Protein AF-A0A2C9UBY0-F1 (afdb_monomer_lite)

Structure (mmCIF, N/CA/C/O backbone):
data_AF-A0A2C9UBY0-F1
#
_entry.id   AF-A0A2C9UBY0-F1
#
loop_
_atom_site.group_PDB
_atom_site.id
_atom_site.type_symbol
_atom_site.label_atom_id
_atom_site.label_alt_id
_atom_site.label_comp_id
_atom_site.label_asym_id
_atom_site.label_entity_id
_atom_site.label_seq_id
_atom_site.pdbx_PDB_ins_code
_atom_site.Cartn_x
_atom_site.Cartn_y
_atom_site.Cartn_z
_atom_site.occupancy
_atom_site.B_iso_or_equiv
_atom_site.auth_seq_id
_atom_site.auth_comp_id
_atom_site.auth_asym_id
_atom_site.auth_atom_id
_atom_site.pdbx_PDB_model_num
ATOM 1 N N . MET A 1 1 ? -2.405 -6.232 9.663 1.00 84.56 1 MET A N 1
ATOM 2 C CA . MET A 1 1 ? -2.335 -5.806 8.251 1.00 84.56 1 MET A CA 1
ATOM 3 C C . MET A 1 1 ? -0.976 -5.196 8.002 1.00 84.56 1 MET A C 1
ATOM 5 O O . MET A 1 1 ? -0.403 -4.625 8.927 1.00 84.56 1 MET A O 1
ATOM 9 N N . GLU A 1 2 ? -0.438 -5.353 6.800 1.00 88.56 2 GLU A N 1
ATOM 10 C CA . GLU A 1 2 ? 0.892 -4.869 6.454 1.00 88.56 2 GLU A CA 1
ATOM 11 C C . GLU A 1 2 ? 0.879 -4.195 5.085 1.00 88.56 2 GLU A C 1
ATOM 13 O O . GLU A 1 2 ? 0.277 -4.690 4.136 1.00 88.56 2 GLU A O 1
ATOM 18 N N . VAL A 1 3 ? 1.569 -3.067 4.984 1.00 87.81 3 VAL A N 1
ATOM 19 C CA . VAL A 1 3 ? 1.900 -2.433 3.711 1.00 87.81 3 VAL A CA 1
ATOM 20 C C . VAL A 1 3 ? 3.374 -2.688 3.472 1.00 87.81 3 VAL A C 1
ATOM 22 O O . VAL A 1 3 ? 4.214 -2.270 4.274 1.00 87.81 3 VAL A O 1
ATOM 25 N N . ARG A 1 4 ? 3.691 -3.411 2.403 1.00 88.81 4 ARG A N 1
ATOM 26 C CA . ARG A 1 4 ? 5.059 -3.795 2.070 1.00 88.81 4 ARG A CA 1
ATOM 27 C C . ARG A 1 4 ? 5.510 -3.057 0.821 1.00 88.81 4 ARG A C 1
ATOM 29 O O . ARG A 1 4 ? 4.777 -2.990 -0.159 1.00 88.81 4 ARG A O 1
ATOM 36 N N . VAL A 1 5 ? 6.705 -2.488 0.867 1.00 85.81 5 VAL A N 1
ATOM 37 C CA . VAL A 1 5 ? 7.311 -1.786 -0.265 1.00 85.81 5 VAL A CA 1
ATOM 38 C C . VAL A 1 5 ? 8.270 -2.732 -0.962 1.00 85.81 5 VAL A C 1
ATOM 40 O O . VAL A 1 5 ? 9.173 -3.287 -0.332 1.00 85.81 5 VAL A O 1
ATOM 43 N N . PHE A 1 6 ? 8.050 -2.909 -2.255 1.00 85.25 6 PHE A N 1
ATOM 44 C CA . PHE A 1 6 ? 8.771 -3.822 -3.121 1.00 85.25 6 PHE A CA 1
ATOM 45 C C . PHE A 1 6 ? 9.325 -3.061 -4.326 1.00 85.25 6 PHE A C 1
ATOM 47 O O . PHE A 1 6 ? 8.655 -2.178 -4.856 1.00 85.25 6 PHE A O 1
ATOM 54 N N . VAL A 1 7 ? 10.541 -3.389 -4.756 1.00 80.88 7 VAL A N 1
ATOM 55 C CA . VAL A 1 7 ? 11.199 -2.744 -5.898 1.00 80.88 7 VAL A CA 1
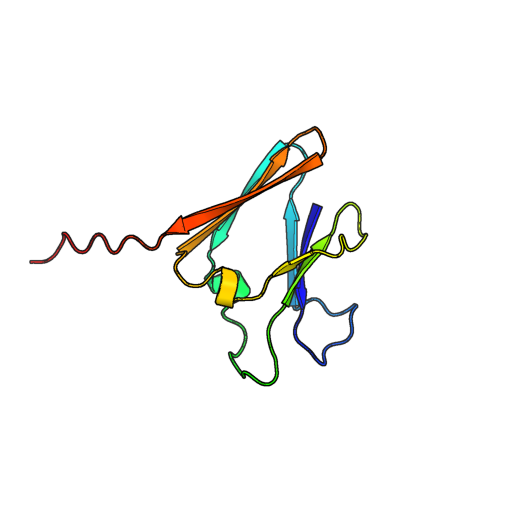ATOM 56 C C . VAL A 1 7 ? 11.756 -3.842 -6.804 1.00 80.88 7 VAL A C 1
ATOM 58 O O . VAL A 1 7 ? 12.694 -4.525 -6.407 1.00 80.88 7 VAL A O 1
ATOM 61 N N . PRO A 1 8 ? 11.208 -4.063 -8.008 1.00 74.12 8 PRO A N 1
ATOM 62 C CA . PRO A 1 8 ? 11.795 -5.002 -8.957 1.00 74.12 8 PRO A CA 1
ATOM 63 C C . PRO A 1 8 ? 13.242 -4.613 -9.322 1.00 74.12 8 PRO A C 1
ATOM 65 O O . PRO A 1 8 ? 13.542 -3.419 -9.415 1.00 74.12 8 PRO A O 1
ATOM 68 N N . PRO A 1 9 ? 14.139 -5.583 -9.581 1.00 74.56 9 PRO A N 1
ATOM 69 C CA . PRO A 1 9 ? 13.931 -7.033 -9.612 1.00 74.56 9 PRO A CA 1
ATOM 70 C C . PRO A 1 9 ? 14.233 -7.720 -8.266 1.00 74.56 9 PRO A C 1
ATOM 72 O O . PRO A 1 9 ? 14.660 -8.876 -8.260 1.00 74.56 9 PRO A O 1
ATOM 75 N N . ASP A 1 10 ? 14.070 -7.030 -7.130 1.00 74.38 10 ASP A N 1
ATOM 76 C CA . ASP A 1 10 ? 14.317 -7.643 -5.823 1.00 74.38 10 ASP A CA 1
ATOM 77 C C . ASP A 1 10 ? 13.497 -8.932 -5.666 1.00 74.38 10 ASP A C 1
ATOM 79 O O . ASP A 1 10 ? 12.423 -9.103 -6.250 1.00 74.38 10 ASP A O 1
ATOM 83 N N . ARG A 1 11 ? 14.005 -9.874 -4.869 1.00 70.88 11 ARG A N 1
ATOM 84 C CA . ARG A 1 11 ? 13.264 -11.104 -4.595 1.00 70.88 11 ARG A CA 1
ATOM 85 C C . ARG A 1 11 ? 11.965 -10.776 -3.838 1.00 70.88 11 ARG A C 1
ATOM 87 O O . ARG A 1 11 ? 11.964 -9.861 -3.014 1.00 70.88 11 ARG A O 1
ATOM 94 N N . PRO A 1 12 ? 10.861 -11.507 -4.072 1.00 65.06 12 PRO A N 1
ATOM 95 C CA . PRO A 1 12 ? 9.552 -11.218 -3.473 1.00 65.06 12 PRO A CA 1
ATOM 96 C C . PRO A 1 12 ? 9.489 -11.386 -1.942 1.0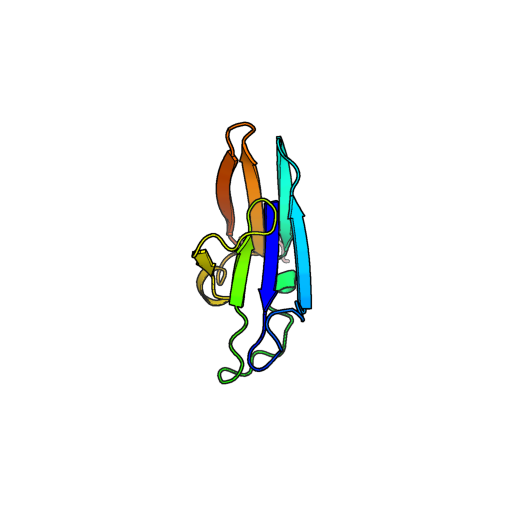0 65.06 12 PRO A C 1
ATOM 98 O O . PRO A 1 12 ? 8.487 -11.025 -1.331 1.00 65.06 12 PRO A O 1
ATOM 101 N N . ASP A 1 13 ? 10.542 -11.909 -1.314 1.00 73.06 13 ASP A N 1
ATOM 102 C CA . ASP A 1 13 ? 10.766 -11.964 0.135 1.00 73.06 13 ASP A CA 1
ATOM 103 C C . ASP A 1 13 ? 11.593 -10.775 0.669 1.00 73.06 13 ASP A C 1
ATOM 105 O O . ASP A 1 13 ? 11.606 -10.513 1.874 1.00 73.06 13 ASP A O 1
ATOM 109 N N . HIS A 1 14 ? 12.239 -10.006 -0.212 1.00 81.56 14 HIS A N 1
ATOM 110 C CA . HIS A 1 14 ? 13.061 -8.853 0.137 1.00 81.56 14 HIS A CA 1
ATOM 111 C C . HIS A 1 14 ? 12.263 -7.547 0.045 1.00 81.56 14 HIS A C 1
ATOM 113 O O . HIS A 1 14 ? 12.358 -6.770 -0.906 1.00 81.56 14 HIS A O 1
ATOM 119 N N . PHE A 1 15 ? 11.456 -7.286 1.072 1.00 84.88 15 PHE A N 1
ATOM 120 C CA . PHE A 1 15 ? 10.735 -6.021 1.184 1.00 84.88 15 PHE A CA 1
ATOM 121 C C . PHE A 1 15 ? 11.654 -4.919 1.706 1.00 84.88 15 PHE A C 1
ATOM 123 O O . PHE A 1 15 ? 12.220 -5.028 2.792 1.00 84.88 15 PHE A O 1
ATOM 130 N N . ARG A 1 16 ? 11.720 -3.799 0.982 1.00 83.50 16 ARG A N 1
ATOM 131 C CA . ARG A 1 16 ? 12.477 -2.609 1.405 1.00 83.50 16 ARG A CA 1
ATOM 132 C C . ARG A 1 16 ? 11.905 -1.987 2.671 1.00 83.50 16 ARG A C 1
ATOM 134 O O . ARG A 1 16 ? 12.625 -1.368 3.449 1.00 83.50 16 ARG A O 1
ATOM 141 N N . LYS A 1 17 ? 10.593 -2.126 2.871 1.00 87.06 17 LYS A N 1
ATOM 142 C CA . LYS A 1 17 ? 9.897 -1.600 4.044 1.00 87.06 17 LYS A CA 1
ATOM 143 C C . LYS A 1 17 ? 8.636 -2.391 4.328 1.00 87.06 17 LYS A C 1
ATOM 145 O O . LYS A 1 17 ? 7.913 -2.752 3.405 1.00 87.06 17 LYS A O 1
ATOM 150 N N . ILE A 1 18 ? 8.343 -2.599 5.608 1.00 89.69 18 ILE A N 1
ATOM 151 C CA . ILE A 1 18 ? 7.106 -3.230 6.068 1.00 89.69 18 ILE A CA 1
ATOM 152 C C . ILE A 1 18 ? 6.475 -2.322 7.120 1.00 89.69 18 ILE A C 1
ATOM 154 O O . ILE A 1 18 ? 7.028 -2.109 8.197 1.00 89.69 18 ILE A O 1
ATOM 158 N N . ILE A 1 19 ? 5.307 -1.774 6.807 1.00 88.88 19 ILE A N 1
ATOM 159 C CA . ILE A 1 19 ? 4.515 -0.957 7.723 1.00 88.88 19 ILE A CA 1
ATOM 160 C C . ILE A 1 19 ? 3.388 -1.830 8.253 1.00 88.88 19 ILE A C 1
ATOM 162 O O . ILE A 1 19 ? 2.442 -2.146 7.537 1.00 88.88 19 ILE A O 1
ATOM 166 N N . ARG A 1 20 ? 3.489 -2.213 9.525 1.00 90.38 20 ARG A N 1
ATOM 167 C CA . ARG A 1 20 ? 2.453 -2.986 10.216 1.00 90.38 20 ARG A CA 1
ATOM 168 C C . ARG A 1 20 ? 1.412 -2.058 10.832 1.00 90.38 20 ARG A C 1
ATOM 170 O O . ARG A 1 20 ? 1.781 -1.041 11.429 1.00 90.38 20 ARG A O 1
ATOM 177 N N . ILE A 1 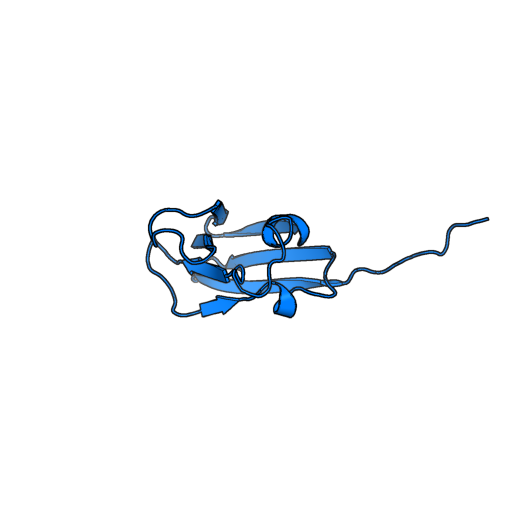21 ? 0.146 -2.435 10.671 1.00 87.81 21 ILE A N 1
ATOM 178 C CA . ILE A 1 21 ? -1.046 -1.763 11.197 1.00 87.81 21 ILE A CA 1
ATOM 179 C C . ILE A 1 21 ? -1.883 -2.819 11.929 1.00 87.81 21 ILE A C 1
ATOM 181 O O . ILE A 1 21 ? -2.310 -3.827 11.336 1.00 87.81 21 ILE A O 1
ATOM 185 N N . LYS A 1 22 ? -2.067 -2.618 13.233 1.00 86.12 22 LYS A N 1
ATOM 186 C CA . LYS A 1 22 ? -2.871 -3.476 14.106 1.00 86.12 22 LYS A CA 1
ATOM 187 C C . LYS A 1 22 ? -4.375 -3.253 13.859 1.00 86.12 22 LYS A C 1
ATOM 189 O O . LYS A 1 22 ? -4.760 -2.233 13.289 1.00 86.12 22 LYS A O 1
ATOM 194 N N . PRO A 1 23 ? -5.242 -4.216 14.216 1.00 84.38 23 PRO A N 1
ATOM 195 C CA . PRO A 1 23 ? -6.688 -3.979 14.261 1.00 84.38 23 PRO A CA 1
ATOM 196 C C . PRO A 1 23 ? -7.019 -2.751 15.124 1.00 84.38 23 PRO A C 1
ATOM 198 O O . PRO A 1 23 ? -6.405 -2.578 16.175 1.00 84.38 23 PRO A O 1
ATOM 201 N N . GLY A 1 24 ? -7.925 -1.888 14.653 1.00 84.50 24 GLY A N 1
ATOM 202 C CA . GLY A 1 24 ? -8.302 -0.643 15.337 1.00 84.50 24 GLY A CA 1
ATOM 203 C C . GLY A 1 24 ? -7.240 0.464 15.285 1.00 84.50 24 GLY A C 1
ATOM 204 O O . GLY A 1 24 ? -7.455 1.551 15.816 1.00 84.50 24 GLY A O 1
ATOM 205 N N . GLU A 1 25 ? -6.083 0.223 14.656 1.00 86.12 25 GLU A N 1
ATOM 206 C CA . GLU A 1 25 ? -5.015 1.214 14.562 1.00 86.12 25 GLU A CA 1
ATOM 207 C C . GLU A 1 25 ? -5.209 2.123 13.346 1.00 86.12 25 GLU A C 1
ATOM 209 O O . GLU A 1 25 ? -5.390 1.676 12.208 1.00 86.12 25 GLU A O 1
ATOM 214 N N . LYS A 1 26 ? -5.044 3.423 13.594 1.00 88.06 26 LYS A N 1
ATOM 215 C CA . LYS A 1 26 ? -4.872 4.442 12.565 1.00 88.06 26 LYS A CA 1
ATOM 216 C C . LYS A 1 26 ? -3.408 4.856 12.504 1.00 88.06 26 LYS A C 1
ATOM 218 O O . LYS A 1 26 ? -2.869 5.394 13.470 1.00 88.06 26 LYS A O 1
ATOM 223 N N . LYS A 1 27 ? -2.777 4.680 11.344 1.00 89.19 27 LYS A N 1
ATOM 224 C CA . LYS A 1 27 ? -1.358 4.980 11.135 1.00 89.19 27 LYS A CA 1
ATOM 225 C C . LYS A 1 27 ? -1.163 6.031 10.059 1.00 89.19 27 LYS A C 1
ATOM 227 O O . LYS A 1 27 ? -1.631 5.883 8.933 1.00 89.19 27 LYS A O 1
ATOM 232 N N . GLN A 1 28 ? -0.446 7.095 10.403 1.00 89.81 28 GLN A N 1
ATOM 233 C CA . GLN A 1 28 ? -0.087 8.150 9.460 1.00 89.81 28 GLN A CA 1
ATOM 234 C C . GLN A 1 28 ? 1.338 7.930 8.968 1.00 89.81 28 GLN A C 1
ATOM 236 O O . GLN A 1 28 ? 2.255 7.764 9.770 1.00 89.81 28 GLN A O 1
ATOM 241 N N . VAL A 1 29 ? 1.529 7.938 7.652 1.00 87.62 29 VAL A N 1
ATOM 242 C CA . VAL A 1 29 ? 2.833 7.717 7.024 1.00 87.62 29 VAL A CA 1
ATOM 243 C C . VAL A 1 29 ? 3.095 8.833 6.022 1.00 87.62 29 VAL A C 1
ATOM 245 O O . VAL A 1 29 ? 2.234 9.156 5.205 1.00 87.62 29 VAL A O 1
ATOM 248 N N . LEU A 1 30 ? 4.281 9.439 6.090 1.00 86.50 30 LEU A N 1
ATOM 249 C CA . LEU A 1 30 ? 4.707 10.437 5.108 1.00 86.50 30 LEU A CA 1
ATOM 250 C C . LEU A 1 30 ? 4.858 9.770 3.737 1.00 86.50 30 LEU A C 1
ATOM 252 O O . LEU A 1 30 ? 5.452 8.701 3.654 1.00 86.50 30 LEU A O 1
ATOM 256 N N . VAL A 1 31 ? 4.393 10.399 2.659 1.00 82.00 31 VAL A N 1
ATOM 257 C CA . VAL A 1 31 ? 4.486 9.813 1.309 1.00 82.00 31 VAL A CA 1
ATOM 258 C C . VAL A 1 31 ? 5.939 9.576 0.894 1.00 82.00 31 VAL A C 1
ATOM 260 O O . VAL A 1 31 ? 6.240 8.534 0.319 1.00 82.00 31 VAL A O 1
ATOM 263 N N . LYS A 1 32 ? 6.870 10.444 1.315 1.00 80.00 32 LYS A N 1
ATOM 264 C CA . LYS A 1 32 ? 8.315 10.241 1.104 1.00 80.00 32 LYS A CA 1
ATOM 265 C C . LYS A 1 32 ? 8.830 8.888 1.612 1.00 80.00 32 LYS A C 1
ATOM 267 O O . LYS A 1 32 ? 9.709 8.299 1.008 1.00 80.00 32 LYS A O 1
ATOM 272 N N . CYS A 1 33 ? 8.200 8.302 2.639 1.00 79.38 33 CYS A N 1
ATOM 273 C CA . CYS A 1 33 ? 8.557 6.964 3.124 1.00 79.38 33 CYS A CA 1
ATOM 274 C C . CYS A 1 33 ? 8.343 5.840 2.102 1.00 79.38 33 CYS A C 1
ATOM 276 O O . CYS A 1 33 ? 8.847 4.743 2.345 1.00 79.38 33 CYS A O 1
ATOM 278 N N . PHE A 1 34 ? 7.566 6.091 1.048 1.00 78.44 34 PHE A N 1
ATOM 279 C CA . PHE A 1 34 ? 7.339 5.186 -0.075 1.00 78.44 34 PHE A CA 1
ATOM 280 C C . PHE A 1 34 ? 8.091 5.622 -1.341 1.00 78.44 34 PHE A C 1
ATOM 282 O O . PHE A 1 34 ? 8.266 4.801 -2.234 1.00 78.44 34 PHE A O 1
ATOM 289 N N . CYS A 1 35 ? 8.512 6.890 -1.421 1.00 68.25 35 CYS A N 1
ATOM 290 C CA . CYS A 1 35 ? 9.038 7.519 -2.636 1.00 68.25 35 CYS A CA 1
ATOM 291 C C . CYS A 1 35 ? 10.527 7.906 -2.563 1.00 68.25 35 CYS A C 1
ATOM 293 O O . CYS A 1 35 ? 11.095 8.204 -3.604 1.00 68.25 35 CYS A O 1
ATOM 295 N N . ASP A 1 36 ? 11.172 7.875 -1.388 1.00 63.34 36 ASP A N 1
ATOM 296 C CA . ASP A 1 36 ? 12.625 8.120 -1.212 1.00 63.34 36 ASP A CA 1
ATOM 297 C C . ASP A 1 36 ? 13.506 6.990 -1.797 1.00 63.34 36 ASP A C 1
ATOM 299 O O . ASP A 1 36 ? 14.715 6.946 -1.586 1.00 63.34 36 ASP A O 1
ATOM 303 N N . LEU A 1 37 ? 12.903 6.040 -2.510 1.00 59.16 37 LEU A N 1
ATOM 304 C CA . LEU A 1 37 ? 13.590 4.946 -3.178 1.00 59.16 37 LEU A CA 1
ATOM 305 C C . LEU A 1 37 ? 13.791 5.359 -4.634 1.00 59.16 37 LEU A C 1
ATOM 307 O O . LEU A 1 37 ? 12.810 5.615 -5.328 1.00 59.16 37 LEU A O 1
ATOM 311 N N . ASP A 1 38 ? 15.064 5.465 -5.018 1.00 57.00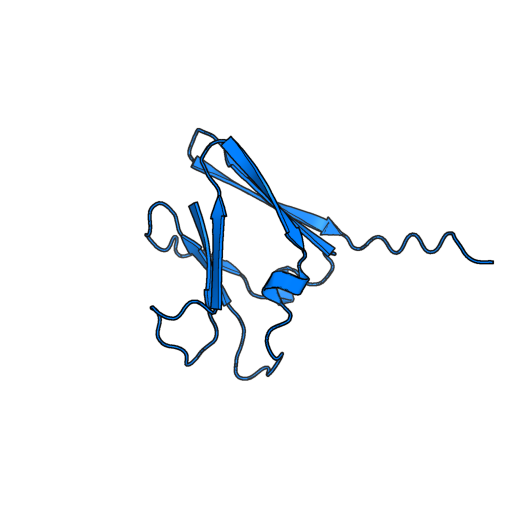 38 ASP A N 1
ATOM 312 C CA . ASP A 1 38 ? 15.603 5.780 -6.344 1.00 57.00 38 ASP A CA 1
ATOM 313 C C . ASP A 1 38 ? 14.552 5.666 -7.460 1.00 57.00 38 ASP A C 1
ATOM 315 O O . ASP A 1 38 ? 14.103 4.574 -7.817 1.00 57.00 38 ASP A O 1
ATOM 319 N N . THR A 1 39 ? 14.099 6.819 -7.958 1.00 56.50 39 THR A N 1
ATOM 320 C CA . THR A 1 39 ? 12.986 6.967 -8.912 1.00 56.50 39 THR A CA 1
ATOM 321 C C . THR A 1 39 ? 13.421 6.592 -10.325 1.00 56.50 39 THR A C 1
ATOM 323 O O . THR A 1 39 ? 13.078 7.261 -11.296 1.00 56.50 39 THR A O 1
ATOM 326 N N . ASN A 1 40 ? 14.178 5.503 -10.460 1.00 63.47 40 ASN A N 1
ATOM 327 C CA . ASN A 1 40 ? 14.451 4.929 -11.758 1.00 63.47 40 ASN A CA 1
ATOM 328 C C . ASN A 1 40 ? 13.115 4.407 -12.327 1.00 63.47 40 ASN A C 1
ATOM 330 O O . ASN A 1 40 ? 12.529 3.485 -11.751 1.00 63.47 40 ASN A O 1
ATOM 334 N N . PRO A 1 41 ? 12.609 4.970 -13.440 1.00 61.66 41 PRO A N 1
ATOM 335 C CA . PRO A 1 41 ? 11.351 4.539 -14.045 1.00 61.66 41 PRO A CA 1
ATOM 336 C C . PRO A 1 41 ? 11.369 3.066 -14.485 1.00 61.66 41 PRO A C 1
ATOM 338 O O . PRO A 1 41 ? 10.307 2.455 -14.584 1.00 61.66 41 PRO A O 1
ATOM 341 N N . GLU A 1 42 ? 12.550 2.471 -14.680 1.00 63.03 42 GLU A N 1
ATOM 342 C CA . GLU A 1 42 ? 12.726 1.041 -14.963 1.00 63.03 42 GLU A CA 1
ATOM 343 C C . GLU A 1 42 ? 12.602 0.155 -13.710 1.00 63.03 42 GLU A C 1
ATOM 345 O O . GLU A 1 42 ? 12.360 -1.047 -13.818 1.00 63.03 42 GLU A O 1
ATOM 350 N N . ARG A 1 43 ? 12.730 0.730 -12.505 1.00 68.44 43 ARG A N 1
ATOM 351 C CA . ARG A 1 43 ? 12.601 0.042 -11.208 1.00 68.44 43 ARG A CA 1
ATOM 352 C C . ARG A 1 43 ? 11.448 0.629 -10.407 1.00 68.44 43 ARG A C 1
ATOM 354 O O . ARG A 1 43 ? 11.619 1.195 -9.329 1.00 68.44 43 ARG A O 1
ATOM 361 N N . ALA A 1 44 ? 10.248 0.495 -10.962 1.00 72.31 44 ALA A N 1
ATOM 362 C CA . ALA A 1 44 ? 9.045 1.043 -10.359 1.00 72.31 44 ALA A CA 1
ATOM 363 C C . ALA A 1 44 ? 8.807 0.470 -8.952 1.00 72.31 44 ALA A C 1
ATOM 365 O O . ALA A 1 44 ? 8.563 -0.725 -8.776 1.00 72.31 44 ALA A O 1
ATOM 366 N N . VAL A 1 45 ? 8.827 1.343 -7.945 1.00 82.69 45 VAL A N 1
ATOM 367 C CA . VAL A 1 45 ? 8.430 0.988 -6.582 1.00 82.69 45 VAL A CA 1
ATOM 368 C C . VAL A 1 45 ? 6.963 0.556 -6.588 1.00 82.69 45 VAL A C 1
ATOM 370 O O . VAL A 1 45 ? 6.095 1.247 -7.121 1.00 82.69 45 VAL A O 1
ATOM 373 N N . MET A 1 46 ? 6.676 -0.577 -5.959 1.00 86.44 46 MET A N 1
ATOM 374 C CA . MET A 1 46 ? 5.335 -1.101 -5.748 1.00 86.44 46 MET A CA 1
ATOM 375 C C . MET A 1 46 ? 5.026 -1.162 -4.258 1.00 86.44 46 MET A C 1
ATOM 377 O O . MET A 1 46 ? 5.818 -1.630 -3.441 1.00 86.44 46 MET A O 1
ATOM 381 N N . ILE A 1 47 ? 3.842 -0.690 -3.900 1.00 88.06 47 ILE A N 1
ATOM 382 C CA . ILE A 1 47 ? 3.322 -0.704 -2.540 1.00 88.06 47 ILE A CA 1
ATOM 383 C C . ILE A 1 47 ? 2.249 -1.785 -2.501 1.00 88.06 47 ILE A C 1
ATOM 385 O O . ILE A 1 47 ? 1.163 -1.623 -3.054 1.00 88.06 47 ILE A O 1
ATOM 389 N N . LEU A 1 48 ? 2.577 -2.908 -1.880 1.00 89.50 48 LEU A N 1
ATOM 390 C CA . LEU A 1 48 ? 1.750 -4.103 -1.834 1.00 89.50 48 LEU A CA 1
ATOM 391 C C . LEU A 1 48 ? 1.012 -4.185 -0.501 1.00 89.50 48 LEU A C 1
ATOM 393 O O . LEU A 1 48 ? 1.585 -3.932 0.564 1.00 89.50 48 LEU A O 1
ATOM 397 N N . VAL A 1 49 ? -0.260 -4.567 -0.554 1.00 88.25 49 VAL A N 1
ATOM 398 C CA . VAL A 1 49 ? -1.120 -4.644 0.626 1.00 88.25 49 VAL A CA 1
ATOM 399 C C . VAL A 1 49 ? -1.318 -6.099 1.045 1.00 88.25 49 VAL A C 1
ATOM 401 O O . VAL A 1 49 ? -1.777 -6.925 0.254 1.00 88.25 49 VAL A O 1
ATOM 404 N N . PHE A 1 50 ? -0.992 -6.405 2.301 1.00 88.75 50 PHE A N 1
ATOM 405 C CA . PHE A 1 50 ? -1.075 -7.740 2.891 1.00 88.75 50 PHE A CA 1
ATOM 406 C C . PHE A 1 50 ? -2.013 -7.772 4.104 1.00 88.75 50 PHE A C 1
ATOM 408 O O . PHE A 1 50 ? -1.918 -6.934 5.006 1.00 88.75 50 PHE A O 1
ATOM 415 N N . VAL A 1 51 ? -2.861 -8.792 4.196 1.00 84.94 51 VAL A N 1
ATOM 416 C CA . VAL A 1 51 ? -3.693 -9.085 5.373 1.00 84.94 51 VAL A CA 1
ATOM 417 C C . VAL A 1 51 ? -3.269 -10.441 5.913 1.00 84.94 51 VAL A C 1
ATOM 419 O O . VAL A 1 51 ? -3.200 -11.404 5.166 1.00 84.94 51 VAL A O 1
ATOM 422 N N . GLU A 1 52 ? -2.906 -10.488 7.199 1.00 84.38 52 GLU A N 1
ATOM 423 C CA . GLU A 1 52 ? -2.486 -11.733 7.875 1.00 84.38 52 GLU A CA 1
ATOM 424 C C . GLU A 1 52 ? -1.371 -12.494 7.137 1.00 84.38 52 GLU A C 1
ATOM 426 O O . GLU A 1 52 ? -1.302 -13.714 7.138 1.00 84.38 52 GLU A O 1
ATOM 431 N N . GLY A 1 53 ? -0.466 -11.743 6.502 1.00 84.88 53 GLY A N 1
ATOM 432 C CA . GLY A 1 53 ? 0.659 -12.295 5.748 1.00 84.88 53 GLY A CA 1
ATOM 433 C C . GLY A 1 53 ? 0.335 -12.674 4.300 1.00 84.88 53 GLY A C 1
ATOM 434 O O . GLY A 1 53 ? 1.266 -12.964 3.553 1.00 84.88 53 GLY A O 1
ATOM 435 N N . VAL A 1 54 ? -0.929 -12.589 3.874 1.00 86.94 54 VAL A N 1
ATOM 436 C CA . VAL A 1 54 ? -1.390 -12.912 2.515 1.00 86.94 54 VAL A CA 1
ATOM 437 C C . VAL A 1 54 ? -1.536 -11.646 1.676 1.00 86.94 54 VAL A C 1
ATOM 439 O O . VAL A 1 54 ? -2.092 -10.646 2.134 1.00 86.94 54 VAL A O 1
ATOM 442 N N . TYR A 1 55 ? -1.029 -11.674 0.441 1.00 87.94 55 TYR A N 1
ATOM 443 C CA . TYR A 1 55 ? -1.181 -10.563 -0.498 1.00 87.94 55 TYR A CA 1
ATOM 444 C C . TYR A 1 55 ? -2.640 -10.440 -0.946 1.00 87.94 55 TYR A C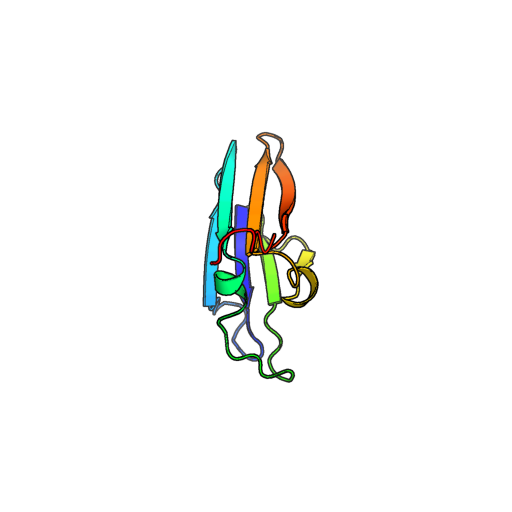 1
ATOM 446 O O . TYR A 1 55 ? -3.254 -11.411 -1.372 1.00 87.94 55 TYR A O 1
ATOM 454 N N . THR A 1 56 ? -3.186 -9.230 -0.876 1.00 84.69 56 THR A N 1
ATOM 455 C CA . THR A 1 56 ? -4.608 -8.970 -1.159 1.00 84.69 56 THR A CA 1
ATOM 456 C C . THR A 1 56 ? -4.943 -8.851 -2.648 1.00 84.69 56 THR A C 1
ATOM 458 O O . THR A 1 56 ? -6.104 -8.663 -2.992 1.00 84.69 56 THR A O 1
ATOM 461 N N . GLY A 1 57 ? -3.947 -8.885 -3.539 1.00 87.00 57 GLY A N 1
ATOM 462 C CA . GLY A 1 57 ? -4.132 -8.542 -4.955 1.00 87.00 57 GLY A CA 1
ATOM 463 C C . GLY A 1 57 ? -4.073 -7.036 -5.237 1.00 87.00 57 GLY A C 1
ATOM 464 O O . GLY A 1 57 ? -3.933 -6.641 -6.392 1.00 87.00 57 GLY A O 1
ATOM 465 N N . VAL A 1 58 ? -4.114 -6.194 -4.198 1.00 85.56 58 VAL A N 1
ATOM 466 C CA . VAL A 1 58 ? -4.077 -4.733 -4.327 1.00 85.56 58 VAL A CA 1
ATOM 467 C C . VAL A 1 58 ? -2.640 -4.218 -4.280 1.00 85.56 58 VAL A C 1
ATOM 469 O O . VAL A 1 58 ? -1.936 -4.362 -3.273 1.00 85.56 58 VAL A O 1
ATOM 472 N N . SER A 1 59 ? -2.240 -3.536 -5.351 1.00 87.50 59 SER A N 1
ATOM 473 C CA . SER A 1 59 ? -0.979 -2.808 -5.452 1.00 87.50 59 SER A CA 1
ATOM 474 C C . SER A 1 59 ? -1.218 -1.328 -5.736 1.00 87.50 59 SER A C 1
ATOM 476 O O . SER A 1 59 ? -2.121 -0.931 -6.474 1.00 87.50 59 SER A O 1
ATOM 478 N N . LEU A 1 60 ? -0.382 -0.487 -5.138 1.00 85.75 60 LEU A N 1
ATOM 479 C CA . LEU A 1 60 ? -0.313 0.936 -5.429 1.00 85.75 60 LEU A CA 1
ATOM 480 C C . LEU A 1 60 ? 1.069 1.275 -5.966 1.00 85.75 60 LEU A C 1
ATOM 482 O O . LEU A 1 60 ? 2.069 0.649 -5.623 1.00 85.75 60 LEU A O 1
ATOM 486 N N . LEU A 1 61 ? 1.114 2.315 -6.784 1.00 83.38 61 LEU A N 1
ATOM 487 C CA . LEU A 1 61 ? 2.344 2.892 -7.289 1.00 83.38 61 LEU A CA 1
ATOM 488 C C . LEU A 1 61 ? 2.542 4.262 -6.635 1.00 83.38 61 LEU A C 1
ATOM 490 O O . LEU A 1 61 ? 1.545 4.925 -6.330 1.00 83.38 61 LEU A O 1
ATOM 494 N N . PRO A 1 62 ? 3.789 4.738 -6.484 1.00 79.00 62 PRO A N 1
ATOM 495 C CA . PRO A 1 62 ? 4.086 6.086 -6.009 1.00 79.00 62 PRO A CA 1
ATOM 496 C C . PRO A 1 62 ? 3.268 7.163 -6.721 1.00 79.00 62 PRO A C 1
ATOM 498 O O . PRO A 1 62 ? 2.797 8.095 -6.079 1.00 79.00 62 PRO A O 1
ATOM 501 N N . ARG A 1 63 ? 3.000 6.986 -8.025 1.00 78.69 63 ARG A N 1
ATOM 502 C CA . ARG A 1 63 ? 2.160 7.903 -8.810 1.00 78.69 63 ARG A CA 1
ATOM 503 C C . ARG A 1 63 ? 0.741 8.087 -8.268 1.00 78.69 63 ARG A C 1
ATOM 505 O O . ARG A 1 63 ? 0.185 9.164 -8.412 1.00 78.69 63 ARG A O 1
ATOM 512 N N . HIS A 1 64 ? 0.169 7.073 -7.617 1.00 80.06 64 HIS A N 1
ATOM 513 C CA . HIS A 1 64 ? -1.153 7.167 -6.982 1.00 80.06 64 HIS A CA 1
ATOM 514 C C . HIS A 1 64 ? -1.109 7.981 -5.679 1.00 80.06 64 HIS A C 1
ATOM 516 O O . HIS A 1 64 ? -2.149 8.380 -5.163 1.00 80.06 64 HIS A O 1
ATOM 522 N N . LEU A 1 65 ? 0.091 8.209 -5.138 1.00 78.69 65 LEU A N 1
ATOM 523 C CA . LEU A 1 65 ? 0.333 9.009 -3.941 1.00 78.69 65 LEU A CA 1
ATOM 524 C C . LEU A 1 65 ? 0.864 10.417 -4.267 1.00 78.69 65 LEU A C 1
ATOM 526 O O . LEU A 1 65 ? 0.962 11.249 -3.362 1.00 78.69 65 LEU A O 1
ATOM 530 N N . LEU A 1 66 ? 1.189 10.699 -5.538 1.00 71.50 66 LEU A N 1
ATOM 531 C CA . LEU A 1 66 ? 1.618 12.023 -5.993 1.00 71.50 66 LEU A CA 1
ATOM 532 C C . LEU A 1 66 ? 0.507 13.046 -5.714 1.00 71.50 66 LEU A C 1
ATOM 534 O O . LEU A 1 66 ? -0.640 12.867 -6.111 1.00 71.50 66 LEU A O 1
ATOM 538 N N . GLY A 1 67 ? 0.852 14.113 -4.993 1.00 73.88 67 GLY A N 1
ATOM 539 C CA . GLY A 1 67 ? -0.089 15.152 -4.551 1.00 73.88 67 GLY A CA 1
ATOM 540 C C . GLY A 1 67 ? -0.483 15.070 -3.073 1.00 73.88 67 GLY A C 1
ATOM 541 O O . GLY A 1 67 ? -1.075 16.013 -2.539 1.00 73.88 67 GLY A O 1
ATOM 542 N N . TYR A 1 68 ? -0.101 13.997 -2.377 1.00 81.31 68 TYR A N 1
ATOM 543 C CA . TYR A 1 68 ? -0.282 13.869 -0.935 1.00 81.31 68 TYR A CA 1
ATOM 544 C C . TYR A 1 68 ? 1.053 14.014 -0.200 1.00 81.31 68 TYR A C 1
ATOM 546 O O . TYR A 1 68 ? 2.075 13.478 -0.616 1.00 81.31 68 TYR A O 1
ATOM 554 N N . ASN A 1 69 ? 1.046 14.724 0.928 1.00 82.56 69 ASN A N 1
ATOM 555 C CA . ASN A 1 69 ? 2.196 14.769 1.838 1.00 82.56 69 ASN A CA 1
ATOM 556 C C . ASN A 1 69 ? 2.182 13.548 2.768 1.00 82.56 69 ASN A C 1
ATOM 558 O O . ASN A 1 69 ? 3.212 12.947 3.079 1.00 82.56 69 ASN A O 1
ATOM 562 N N . LYS A 1 70 ? 0.983 13.143 3.193 1.00 85.69 70 LYS A N 1
ATOM 563 C CA . LYS A 1 70 ? 0.778 12.038 4.130 1.00 85.69 70 LYS A CA 1
ATOM 564 C C . LYS A 1 70 ? -0.347 11.143 3.653 1.00 85.69 70 LYS A C 1
ATOM 566 O O . LYS A 1 70 ? -1.328 11.618 3.091 1.00 85.69 70 LYS A O 1
ATOM 571 N N . VAL A 1 71 ? -0.230 9.862 3.953 1.00 86.62 71 VAL A N 1
ATOM 572 C CA . VAL A 1 71 ? -1.307 8.889 3.813 1.00 86.62 71 VAL A CA 1
ATOM 573 C C . VAL A 1 71 ? -1.673 8.339 5.181 1.00 86.62 71 VAL A C 1
ATOM 575 O O . VAL A 1 71 ? -0.813 8.013 6.000 1.00 86.62 71 VAL A O 1
ATOM 578 N N . ILE A 1 72 ? -2.969 8.266 5.432 1.00 85.62 72 ILE A N 1
ATOM 579 C CA . ILE A 1 72 ? -3.554 7.651 6.608 1.00 85.62 72 ILE A CA 1
ATOM 580 C C . ILE A 1 72 ? -4.043 6.273 6.196 1.00 85.62 72 ILE A C 1
ATOM 582 O O . ILE A 1 72 ? -4.880 6.150 5.301 1.00 85.62 72 ILE A O 1
ATOM 586 N N . TRP A 1 73 ? -3.545 5.268 6.898 1.00 86.12 73 TRP A N 1
ATOM 587 C CA . TRP A 1 73 ? -4.000 3.896 6.800 1.00 86.12 73 TRP A CA 1
ATOM 588 C C . TRP A 1 73 ? -4.810 3.577 8.046 1.00 86.12 73 TRP A C 1
ATOM 590 O O . TRP A 1 73 ? -4.328 3.754 9.165 1.00 86.12 73 TRP A O 1
ATOM 600 N N . ASP A 1 74 ? -6.044 3.150 7.844 1.00 83.81 74 ASP A N 1
ATOM 601 C CA . ASP A 1 74 ? -6.993 2.878 8.914 1.00 83.81 74 ASP A CA 1
ATOM 602 C C . ASP A 1 74 ? -7.572 1.480 8.713 1.00 83.81 74 ASP A C 1
ATOM 604 O O . ASP A 1 74 ? -8.130 1.194 7.648 1.00 83.81 74 ASP A O 1
ATOM 608 N N . ARG A 1 75 ? -7.373 0.607 9.706 1.00 83.38 75 ARG A N 1
ATOM 609 C CA . ARG A 1 75 ? -7.938 -0.743 9.732 1.00 83.38 75 ARG A CA 1
ATOM 610 C C . ARG A 1 75 ? -9.048 -0.776 10.772 1.00 83.38 75 ARG A C 1
ATOM 612 O O . ARG A 1 75 ? -8.774 -0.820 11.971 1.00 83.38 75 ARG A O 1
ATOM 619 N N . SER A 1 76 ? -10.286 -0.842 10.296 1.00 79.88 76 SER A N 1
ATOM 620 C CA . SER A 1 76 ? -11.443 -1.086 11.158 1.00 79.88 76 SER A CA 1
ATOM 621 C C . SER A 1 76 ? -11.344 -2.448 11.856 1.00 79.88 76 SER A C 1
ATOM 623 O O . SER A 1 76 ? -10.652 -3.358 11.385 1.00 79.88 76 SER A O 1
ATOM 625 N N . GLU A 1 77 ? -12.069 -2.616 12.960 1.00 78.00 77 GLU A N 1
ATOM 626 C CA . GLU A 1 77 ? -12.130 -3.897 13.679 1.00 78.00 77 GLU A CA 1
ATOM 627 C C . GLU A 1 77 ? -12.733 -5.023 12.827 1.00 78.00 77 GLU A C 1
ATOM 629 O O . GLU A 1 77 ? -12.314 -6.170 12.935 1.00 78.00 77 GLU A O 1
ATOM 634 N N . VAL A 1 78 ? -13.623 -4.675 11.893 1.00 77.19 78 VAL A N 1
ATOM 635 C CA . VAL A 1 78 ? -14.225 -5.600 10.915 1.00 77.19 78 VAL A CA 1
ATOM 636 C C . VAL A 1 78 ? -13.307 -5.918 9.726 1.00 77.19 78 VAL A C 1
ATOM 638 O O . VAL A 1 78 ? -13.706 -6.602 8.790 1.00 77.19 78 VAL A O 1
ATOM 641 N N . GLY A 1 79 ? -12.071 -5.411 9.726 1.00 68.75 79 GLY A N 1
ATOM 642 C CA . GLY A 1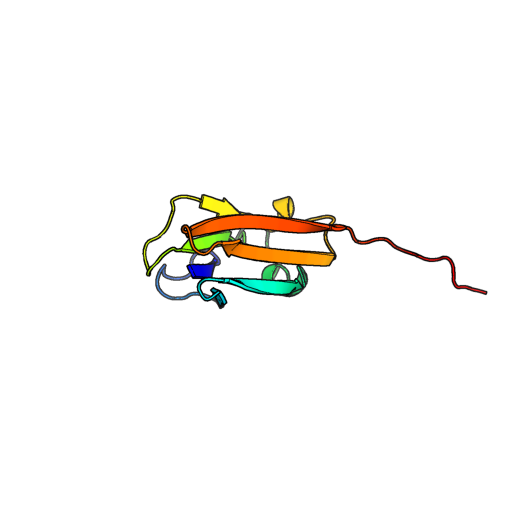 79 ? -11.069 -5.710 8.702 1.00 68.75 79 GLY A CA 1
ATOM 643 C C . GLY A 1 79 ? -11.151 -4.856 7.434 1.00 68.75 79 GLY A C 1
ATOM 644 O O . GLY A 1 79 ? -10.258 -4.963 6.595 1.00 68.75 79 GLY A O 1
ATOM 645 N N . LEU A 1 80 ? -12.141 -3.962 7.312 1.00 74.50 80 LEU A N 1
ATOM 646 C CA . LEU A 1 80 ? -12.183 -2.963 6.241 1.00 74.50 80 LEU A CA 1
ATOM 647 C C . LEU A 1 80 ? -11.025 -1.977 6.381 1.00 74.50 80 LEU A C 1
ATOM 649 O O . LEU A 1 80 ? -10.674 -1.561 7.493 1.00 74.50 80 LEU A O 1
ATOM 653 N N . MET A 1 81 ? -10.469 -1.596 5.234 1.00 74.25 81 MET A N 1
ATOM 654 C CA . MET A 1 81 ? -9.310 -0.727 5.134 1.00 74.25 81 MET A CA 1
ATOM 655 C C . MET A 1 81 ? -9.660 0.552 4.382 1.00 74.25 81 MET A C 1
ATOM 657 O O . MET A 1 81 ? -10.244 0.523 3.300 1.00 74.25 81 MET A O 1
ATOM 661 N N . HIS A 1 82 ? -9.253 1.680 4.957 1.00 80.94 82 HIS A N 1
ATOM 662 C CA . HIS A 1 82 ? -9.362 2.980 4.319 1.00 80.94 82 HIS A CA 1
ATOM 663 C C . HIS A 1 82 ? -7.975 3.581 4.116 1.00 80.94 82 HIS A C 1
ATOM 665 O O . HIS A 1 82 ? -7.230 3.798 5.076 1.00 80.94 82 HIS A O 1
ATOM 671 N N . LEU A 1 83 ? -7.657 3.899 2.860 1.00 82.62 83 LEU A N 1
ATOM 672 C CA . LEU A 1 83 ? -6.527 4.745 2.503 1.00 82.62 83 LEU A CA 1
ATOM 673 C C . LEU A 1 83 ? -7.023 6.167 2.261 1.00 82.62 83 LEU A C 1
ATOM 675 O O . LEU A 1 83 ? -7.840 6.405 1.375 1.00 82.62 83 LEU A O 1
ATOM 679 N N . ARG A 1 84 ? -6.521 7.121 3.043 1.00 84.31 84 ARG A N 1
ATOM 680 C CA . ARG A 1 84 ? -6.876 8.539 2.908 1.00 84.31 84 ARG A CA 1
ATOM 681 C C . ARG A 1 84 ? -5.620 9.374 2.723 1.00 84.31 84 ARG A C 1
ATOM 683 O O . ARG A 1 84 ? -4.718 9.323 3.553 1.00 84.31 84 ARG A O 1
ATOM 690 N N . GLY A 1 85 ? -5.556 10.145 1.646 1.00 81.81 85 GLY A N 1
ATOM 691 C CA . GLY A 1 85 ? -4.453 11.066 1.394 1.00 81.81 85 GLY A CA 1
ATOM 692 C C . GLY A 1 85 ? -4.709 12.445 2.007 1.00 81.81 85 GLY A C 1
ATOM 693 O O . GLY A 1 85 ? -5.778 13.023 1.822 1.00 81.81 85 GLY A O 1
ATOM 694 N N . ILE A 1 86 ? -3.719 12.993 2.711 1.00 79.12 86 ILE A N 1
ATOM 695 C CA . ILE A 1 86 ? -3.678 14.398 3.127 1.00 79.12 86 ILE A CA 1
ATOM 696 C C . ILE A 1 86 ? -2.908 15.157 2.050 1.00 79.12 86 ILE A C 1
ATOM 698 O O . ILE A 1 86 ? -1.705 14.929 1.865 1.00 79.12 86 ILE A O 1
ATOM 702 N N . LYS A 1 87 ? -3.615 16.019 1.309 1.00 78.19 87 LYS A N 1
ATOM 703 C CA . LYS A 1 87 ? -3.018 16.806 0.225 1.00 78.19 87 LYS A CA 1
ATOM 704 C C . LYS A 1 87 ? -1.896 17.680 0.763 1.00 78.19 87 LYS A C 1
ATOM 706 O O . LYS A 1 87 ? -1.941 18.138 1.904 1.00 78.19 87 LYS A O 1
ATOM 711 N N . ASN A 1 88 ? -0.893 17.908 -0.073 1.00 63.84 88 ASN A N 1
ATOM 712 C CA . ASN A 1 88 ? 0.126 18.897 0.225 1.00 63.84 88 ASN A CA 1
ATOM 713 C C . ASN A 1 88 ? -0.494 20.290 0.036 1.00 63.84 88 ASN A C 1
ATOM 715 O O . ASN A 1 88 ? -0.465 20.849 -1.054 1.00 63.84 88 ASN A O 1
ATOM 719 N N . THR A 1 89 ? -1.147 20.825 1.066 1.00 59.03 89 THR A N 1
ATOM 720 C CA . THR A 1 89 ? -1.494 22.244 1.086 1.00 59.03 89 THR A CA 1
ATOM 721 C C . THR A 1 89 ? -0.202 23.006 1.330 1.00 59.03 89 THR A C 1
ATOM 723 O O . THR A 1 89 ? 0.274 23.064 2.462 1.00 59.03 89 THR A O 1
ATOM 726 N N . LEU A 1 90 ? 0.380 23.562 0.265 1.00 53.94 90 LEU A N 1
ATOM 727 C CA . LEU A 1 90 ? 1.251 24.727 0.388 1.00 53.94 90 LEU A CA 1
ATOM 728 C C . LEU A 1 90 ? 0.387 25.849 0.969 1.00 53.94 90 LEU A C 1
ATOM 730 O O . LEU A 1 90 ? -0.207 26.638 0.244 1.00 53.94 90 LEU A O 1
ATOM 734 N N . THR A 1 91 ? 0.248 25.895 2.289 1.00 49.62 91 THR A N 1
ATOM 735 C CA . THR A 1 91 ? -0.107 27.137 2.969 1.00 49.62 91 THR A CA 1
ATOM 736 C C . THR A 1 91 ? 1.151 27.996 3.017 1.00 49.62 91 THR A C 1
ATOM 738 O O . THR A 1 91 ? 1.729 28.195 4.080 1.00 49.62 91 THR A O 1
ATOM 741 N N . ASP A 1 92 ? 1.573 28.496 1.853 1.00 46.66 92 ASP A N 1
ATOM 742 C CA . ASP A 1 92 ? 2.482 29.642 1.722 1.00 46.66 92 ASP A CA 1
ATOM 743 C C . ASP A 1 92 ? 1.686 30.940 1.955 1.00 46.66 92 ASP A C 1
ATOM 745 O O . ASP A 1 92 ? 1.656 31.849 1.135 1.00 46.66 92 ASP A O 1
ATOM 749 N N . PHE A 1 93 ? 0.997 31.033 3.097 1.00 48.22 93 PHE A N 1
ATOM 750 C CA . PHE A 1 93 ? 0.482 32.315 3.599 1.00 48.22 93 PHE A CA 1
ATOM 751 C C . PHE A 1 93 ? 1.459 32.981 4.572 1.00 48.22 93 PHE A C 1
ATOM 753 O O . PHE A 1 93 ? 1.125 33.965 5.224 1.00 48.22 93 PHE A O 1
ATOM 760 N N . CYS A 1 94 ? 2.683 32.466 4.669 1.00 50.88 94 CYS A N 1
ATOM 761 C CA . CYS A 1 94 ? 3.748 33.125 5.402 1.00 50.88 94 CYS A CA 1
ATOM 762 C C . CYS A 1 94 ? 4.988 33.213 4.523 1.00 50.88 94 CYS A C 1
ATOM 764 O O . CYS A 1 94 ? 5.828 32.313 4.558 1.00 50.88 94 CYS A O 1
ATOM 766 N N . ARG A 1 95 ? 5.101 34.324 3.785 1.00 35.69 95 ARG A N 1
ATOM 767 C CA . ARG A 1 95 ? 6.220 35.286 3.890 1.00 35.69 95 ARG A CA 1
ATOM 768 C C . ARG A 1 95 ? 6.134 36.363 2.795 1.00 35.69 95 ARG A C 1
ATOM 770 O O . ARG A 1 95 ? 5.708 36.025 1.692 1.00 35.69 95 ARG A O 1
ATOM 777 N N . PRO A 1 96 ? 6.676 37.576 3.013 1.00 39.62 96 PRO A N 1
ATOM 778 C CA . PRO A 1 96 ? 7.102 38.230 4.261 1.00 39.62 96 PRO A CA 1
ATOM 779 C C . PRO A 1 96 ? 6.028 39.159 4.844 1.00 39.62 96 PRO A C 1
ATOM 781 O O . PRO A 1 96 ? 5.285 39.782 4.055 1.00 39.62 96 PRO A O 1
#

Organism: Manihot esculenta (NCBI:txid3983)

pLDDT: mean 77.64, std 12.19, range [35.69, 90.38]

Foldseek 3Di:
DWWFKDWPPDDPVDTPDIDDADAQGKDKDFLCVQVVPPPPVVTWIKTFDDDPNHTPPDIDTSVVLPQARMWIWGQYNVRDIDIDGHGPPPPPPDDD

Sequence (96 aa):
MEVRVFVPPDRPDHFRKIIRIKPGEKKQVLVKCFCDLDTNPERAVMILVFVEGVYTGVSLLPRHLLGYNKVIWDRSEVGLMHLRGIKNTLTDFCRP

Secondary structure (DSSP, 8-state):
-EEEEE-TTS-TT--SEEEE--TT-EEEEETHHHH-S---TTS--EEEEEETTEEEEEEE-GGGTTTEEEEEEEE-TTS-EEEEEEE---------

Radius of gyration: 14.78 Å; chains: 1; bounding box: 30×51×30 Å